Protein AF-0000000084346271 (afdb_homodimer)

Nearest PDB structures (foldseek):
  1eif-assembly1_A  TM=7.894E-01  e=3.501E-02  Methanocaldococcus jannaschii
  1bkb-assembly1_A  TM=7.823E-01  e=3.978E-02  Pyrobaculum aerophilum
  7tuv-assembly1_A  TM=8.045E-01  e=1.427E-01  Trypanosoma brucei
  2eif-assembly1_A  TM=7.178E-01  e=9.727E-02  Methanocaldococcus jannaschii DSM 2661
  8e28-assembly1_A  TM=5.342E-01  e=2.703E-01  Homo sapiens

Solvent-accessible surface area (backbone atoms only — not comparable to full-atom values): 8988 Å² total; per-residue (Å²): 123,94,53,46,80,55,66,41,84,44,49,28,30,30,39,38,77,56,98,60,31,37,29,31,39,31,59,90,75,46,34,38,40,34,34,42,45,91,51,52,45,65,94,62,88,86,54,71,27,21,32,32,36,29,28,29,23,51,39,27,59,75,39,86,61,57,44,61,69,59,50,52,52,38,53,71,70,63,48,76,56,66,127,123,96,52,46,81,56,67,42,83,46,49,28,30,29,37,36,77,57,99,61,32,36,30,30,39,30,59,89,77,46,36,38,40,34,34,40,46,90,51,52,45,64,95,63,88,86,54,71,27,21,32,31,38,28,28,29,22,52,39,28,59,76,39,86,62,58,44,61,69,59,48,52,53,38,52,70,70,64,48,75,56,67,126

Organism: NCBI:txid1533

Foldseek 3Di:
DVWFPVKDKWKWWFADDDDFKTKTQTPPRPDIDMDGPVVDDDPDDDDGGDMDMDMGTDDDDPDPDDPPVVVVVCVVVVNCPDD/DVWFPVKDKWKWWFADDDDFKTKTQTPPRPDIDMDGPVVDDDPDDDDGGDMDMDMGTDDDDPDPDDPPVVVVVCVVVVNCPDD

Structure (mmCIF, N/CA/C/O backbone):
data_AF-0000000084346271-model_v1
#
loop_
_entity.id
_entity.type
_entity.pdbx_description
1 polymer 'S1 motif domain-containing protein'
#
loop_
_atom_site.group_PDB
_atom_site.id
_atom_site.type_symbol
_atom_site.label_atom_id
_atom_site.label_alt_id
_atom_site.label_comp_id
_atom_site.label_asym_id
_atom_site.label_entity_id
_atom_site.label_seq_id
_atom_site.pdbx_PDB_ins_code
_atom_site.Cartn_x
_atom_site.Cartn_y
_atom_site.Cartn_z
_atom_site.occupancy
_atom_site.B_iso_or_equiv
_atom_site.auth_seq_id
_atom_site.auth_comp_id
_atom_site.auth_asym_id
_atom_site.auth_atom_id
_atom_site.pdbx_PDB_model_num
ATOM 1 N N . MET A 1 1 ? -2.154 -17.047 6.137 1 87.88 1 MET A N 1
ATOM 2 C CA . MET A 1 1 ? -0.869 -16.484 5.746 1 87.88 1 MET A CA 1
ATOM 3 C C . MET A 1 1 ? 0.272 -17.125 6.531 1 87.88 1 MET A C 1
ATOM 5 O O . MET A 1 1 ? 0.176 -17.281 7.75 1 87.88 1 MET A O 1
ATOM 9 N N . LYS A 1 2 ? 1.348 -17.422 5.844 1 90.56 2 LYS A N 1
ATOM 10 C CA . LYS A 1 2 ? 2.51 -18.016 6.492 1 90.56 2 LYS A CA 1
ATOM 11 C C . LYS A 1 2 ? 3.34 -16.953 7.215 1 90.56 2 LYS A C 1
ATOM 13 O O . LYS A 1 2 ? 3.92 -17.219 8.266 1 90.56 2 LYS A O 1
ATOM 18 N N . TYR A 1 3 ? 3.379 -15.695 6.723 1 92.88 3 TYR A N 1
ATOM 19 C CA . TYR A 1 3 ? 4.297 -14.672 7.219 1 92.88 3 TYR A CA 1
ATOM 20 C C . TYR A 1 3 ? 3.539 -13.43 7.672 1 92.88 3 TYR A C 1
ATOM 22 O O . TYR A 1 3 ? 4.117 -12.344 7.766 1 92.88 3 TYR A O 1
ATOM 30 N N . GLY A 1 4 ? 2.297 -13.586 7.906 1 92.81 4 GLY A N 1
ATOM 31 C CA . GLY A 1 4 ? 1.464 -12.445 8.266 1 92.81 4 GLY A CA 1
ATOM 32 C C . GLY A 1 4 ? 1.871 -11.797 9.578 1 92.81 4 GLY A C 1
ATOM 33 O O . GLY A 1 4 ? 1.528 -10.641 9.836 1 92.81 4 GLY A O 1
ATOM 34 N N . ASP A 1 5 ? 2.643 -12.492 10.406 1 93.94 5 ASP A N 1
ATOM 35 C CA . ASP A 1 5 ? 3.014 -11.984 11.719 1 93.94 5 ASP A CA 1
ATOM 36 C C . ASP A 1 5 ? 4.336 -11.227 11.664 1 93.94 5 ASP A C 1
ATOM 38 O O . ASP A 1 5 ? 4.715 -10.555 12.633 1 93.94 5 ASP A O 1
ATOM 42 N N . LYS A 1 6 ? 5.051 -11.367 10.633 1 95.69 6 LYS A N 1
ATOM 43 C CA . LYS A 1 6 ? 6.289 -10.617 10.453 1 95.69 6 LYS A CA 1
ATOM 44 C C . LYS A 1 6 ? 6.004 -9.195 9.977 1 95.69 6 LYS A C 1
ATOM 46 O O . LYS A 1 6 ? 5.996 -8.93 8.773 1 95.69 6 LYS A O 1
ATOM 51 N N . ILE A 1 7 ? 5.871 -8.32 10.945 1 97.56 7 ILE A N 1
ATOM 52 C CA . ILE A 1 7 ? 5.43 -6.957 10.688 1 97.56 7 ILE A CA 1
ATOM 53 C C . ILE A 1 7 ? 6.641 -6.035 10.555 1 97.56 7 ILE A C 1
ATOM 55 O O . ILE A 1 7 ? 7.602 -6.156 11.32 1 97.56 7 ILE A O 1
ATOM 59 N N . ILE A 1 8 ? 6.52 -5.176 9.523 1 97.5 8 ILE A N 1
ATOM 60 C CA . ILE A 1 8 ? 7.543 -4.156 9.328 1 97.5 8 ILE A CA 1
ATOM 61 C C . ILE A 1 8 ? 6.906 -2.768 9.383 1 97.5 8 ILE A C 1
ATOM 63 O O . ILE A 1 8 ? 5.715 -2.613 9.102 1 97.5 8 ILE A O 1
ATOM 67 N N . LYS A 1 9 ? 7.766 -1.827 9.758 1 98.06 9 LYS A N 1
ATOM 68 C CA . LYS A 1 9 ? 7.328 -0.434 9.742 1 98.06 9 LYS A CA 1
ATOM 69 C C . LYS A 1 9 ? 7.609 0.22 8.398 1 98.06 9 LYS A C 1
ATOM 71 O O . LYS A 1 9 ? 8.734 0.16 7.891 1 98.06 9 LYS A O 1
ATOM 76 N N . MET A 1 10 ? 6.605 0.843 7.82 1 98.06 10 MET A N 1
ATOM 77 C CA . MET A 1 10 ? 6.715 1.615 6.586 1 98.06 10 MET A CA 1
ATOM 78 C C . MET A 1 10 ? 6.555 3.107 6.859 1 98.06 10 MET A C 1
ATOM 80 O O . MET A 1 10 ? 5.754 3.504 7.707 1 98.06 10 MET A O 1
ATOM 84 N N . GLU A 1 11 ? 7.371 3.838 6.109 1 97.19 11 GLU A N 1
ATOM 85 C CA . GLU A 1 11 ? 7.23 5.289 6.125 1 97.19 11 GLU A CA 1
ATOM 86 C C . GLU A 1 11 ? 7.109 5.848 4.711 1 97.19 11 GLU A C 1
ATOM 88 O O . GLU A 1 11 ? 7.684 5.301 3.77 1 97.19 11 GLU A O 1
ATOM 93 N N . GLY A 1 12 ? 6.258 6.895 4.605 1 95.94 12 GLY A N 1
ATOM 94 C CA . GLY A 1 12 ? 6.039 7.535 3.32 1 95.94 12 GLY A CA 1
ATOM 95 C C . GLY A 1 12 ? 5.629 8.992 3.438 1 95.94 12 GLY A C 1
ATOM 96 O O . GLY A 1 12 ? 5.695 9.57 4.523 1 95.94 12 GLY A O 1
ATOM 97 N N . ILE A 1 13 ? 5.34 9.523 2.266 1 95.5 13 ILE A N 1
ATOM 98 C CA . ILE A 1 13 ? 4.918 10.914 2.139 1 95.5 13 ILE A CA 1
ATOM 99 C C . ILE A 1 13 ? 3.617 10.984 1.34 1 95.5 13 ILE A C 1
ATOM 101 O O . ILE A 1 13 ? 3.465 10.297 0.327 1 95.5 13 ILE A O 1
ATOM 105 N N . ILE A 1 14 ? 2.705 11.812 1.833 1 96.31 14 ILE A N 1
ATOM 106 C CA . ILE A 1 14 ? 1.501 12.055 1.046 1 96.31 14 ILE A CA 1
ATOM 107 C C . ILE A 1 14 ? 1.86 12.828 -0.22 1 96.31 14 ILE A C 1
ATOM 109 O O . ILE A 1 14 ? 2.436 13.922 -0.147 1 96.31 14 ILE A O 1
ATOM 113 N N . VAL A 1 15 ? 1.488 12.305 -1.359 1 95.25 15 VAL A N 1
ATOM 114 C CA . VAL A 1 15 ? 1.884 12.945 -2.607 1 95.25 15 VAL A CA 1
ATOM 115 C C . VAL A 1 15 ? 0.641 13.344 -3.4 1 95.25 15 VAL A C 1
ATOM 117 O O . VAL A 1 15 ? 0.73 14.109 -4.363 1 95.25 15 VAL A O 1
ATOM 120 N N . LYS A 1 16 ? -0.501 12.844 -3.004 1 95.81 16 LYS A N 1
ATOM 121 C CA . LYS A 1 16 ? -1.764 13.141 -3.674 1 95.81 16 LYS A CA 1
ATOM 122 C C . LYS A 1 16 ? -2.926 13.125 -2.686 1 95.81 16 LYS A C 1
ATOM 124 O O . LYS A 1 16 ? -2.994 12.258 -1.814 1 95.81 16 LYS A O 1
ATOM 129 N N . ILE A 1 17 ? -3.812 14.094 -2.818 1 96.44 17 ILE A N 1
ATOM 130 C CA . ILE A 1 17 ? -5.074 14.148 -2.088 1 96.44 17 ILE A CA 1
ATOM 131 C C . ILE A 1 17 ? -6.223 14.406 -3.061 1 96.44 17 ILE A C 1
ATOM 133 O O . ILE A 1 17 ? -6.227 15.406 -3.775 1 96.44 17 ILE A O 1
ATOM 137 N N . SER A 1 18 ? -7.027 13.5 -3.223 1 94.75 18 SER A N 1
ATOM 138 C CA . SER A 1 18 ? -8.227 13.641 -4.043 1 94.75 18 SER A CA 1
ATOM 139 C C . SER A 1 18 ? -9.484 13.609 -3.189 1 94.75 18 SER A C 1
ATOM 141 O O . SER A 1 18 ? -9.414 13.578 -1.96 1 94.75 18 SER A O 1
ATOM 143 N N . ASP A 1 19 ? -10.641 13.688 -4.016 1 91.38 19 ASP A N 1
ATOM 144 C CA . ASP A 1 19 ? -11.914 13.562 -3.311 1 91.38 19 ASP A CA 1
ATOM 145 C C . ASP A 1 19 ? -12.148 12.125 -2.848 1 91.38 19 ASP A C 1
ATOM 147 O O . ASP A 1 19 ? -12.445 11.25 -3.66 1 91.38 19 ASP A O 1
ATOM 151 N N . GLY A 1 20 ? -11.641 11.844 -1.679 1 94.31 20 GLY A N 1
ATOM 152 C CA . GLY A 1 20 ? -11.992 10.578 -1.067 1 94.31 20 GLY A CA 1
ATOM 153 C C . GLY A 1 20 ? -10.805 9.641 -0.918 1 94.31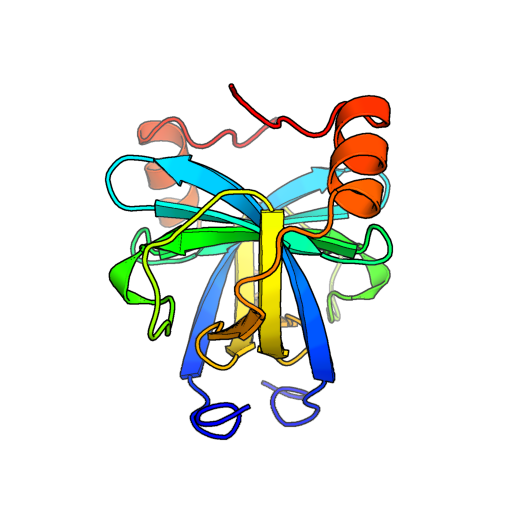 20 GLY A C 1
ATOM 154 O O . GLY A 1 20 ? -10.945 8.531 -0.392 1 94.31 20 GLY A O 1
ATOM 155 N N . SER A 1 21 ? -9.648 10.062 -1.511 1 97.12 21 SER A N 1
ATOM 156 C CA . SER A 1 21 ? -8.523 9.148 -1.396 1 97.12 21 SER A CA 1
ATOM 157 C C . SER A 1 21 ? -7.227 9.906 -1.122 1 97.12 21 SER A C 1
ATOM 159 O O . SER A 1 21 ? -7.164 11.125 -1.293 1 97.12 21 SER A O 1
ATOM 161 N N . VAL A 1 22 ? -6.191 9.188 -0.709 1 97.75 22 VAL A N 1
ATOM 162 C CA . VAL A 1 22 ? -4.844 9.703 -0.496 1 97.75 22 VAL A CA 1
ATOM 163 C C . VAL A 1 22 ? -3.824 8.773 -1.157 1 97.75 22 VAL A C 1
ATOM 165 O O . VAL A 1 22 ? -3.979 7.551 -1.131 1 97.75 22 VAL A O 1
ATOM 168 N N . GLY A 1 23 ? -2.852 9.336 -1.769 1 97.25 23 GLY A N 1
ATOM 169 C CA . GLY A 1 23 ? -1.69 8.641 -2.299 1 97.25 23 GLY A CA 1
ATOM 170 C C . GLY A 1 23 ? -0.44 8.844 -1.465 1 97.25 23 GLY A C 1
ATOM 171 O O . GLY A 1 23 ? -0.112 9.969 -1.092 1 97.25 23 GLY A O 1
ATOM 172 N N . ILE A 1 24 ? 0.287 7.77 -1.15 1 97.19 24 ILE A N 1
ATOM 173 C CA . ILE A 1 24 ? 1.477 7.785 -0.305 1 97.19 24 ILE A CA 1
ATOM 174 C C . ILE A 1 24 ? 2.654 7.176 -1.061 1 97.19 24 ILE A C 1
ATOM 176 O O . ILE A 1 24 ? 2.57 6.043 -1.542 1 97.19 24 ILE A O 1
ATOM 180 N N . ASP A 1 25 ? 3.668 7.898 -1.204 1 96.56 25 ASP A N 1
ATOM 181 C CA . ASP A 1 25 ? 4.934 7.375 -1.712 1 96.56 25 ASP A CA 1
ATOM 182 C C . ASP A 1 25 ? 5.828 6.898 -0.569 1 96.56 25 ASP A C 1
ATOM 184 O O . ASP A 1 25 ? 6.035 7.621 0.407 1 96.56 25 ASP A O 1
ATOM 188 N N . PHE A 1 26 ? 6.27 5.727 -0.685 1 96.56 26 PHE A N 1
ATOM 189 C CA . PHE A 1 26 ? 7.105 5.18 0.378 1 96.56 26 PHE A CA 1
ATOM 190 C C . PHE A 1 26 ? 8.523 5.734 0.294 1 96.56 26 PHE A C 1
ATOM 192 O O . PHE A 1 26 ? 9.078 5.879 -0.799 1 96.56 26 PHE A O 1
ATOM 199 N N . LYS A 1 27 ? 9.086 5.988 1.379 1 93.19 27 LYS A N 1
ATOM 200 C CA . LYS A 1 27 ? 10.5 6.344 1.434 1 93.19 27 LYS A CA 1
ATOM 201 C C . LYS A 1 27 ? 11.375 5.199 0.925 1 93.19 27 LYS A C 1
ATOM 203 O O . LYS A 1 27 ? 11.016 4.027 1.073 1 93.19 27 LYS A O 1
ATOM 208 N N . GLY A 1 28 ? 12.523 5.621 0.226 1 92.06 28 GLY A N 1
ATOM 209 C CA . GLY A 1 28 ? 13.43 4.598 -0.275 1 92.06 28 GLY A CA 1
ATOM 210 C C . GLY A 1 28 ? 13 4.027 -1.613 1 92.06 28 GLY A C 1
ATOM 211 O O . GLY A 1 28 ? 13.492 2.975 -2.031 1 92.06 28 GLY A O 1
ATOM 212 N N . ARG A 1 29 ? 12.062 4.508 -2.139 1 90.5 29 ARG A N 1
ATOM 213 C CA . ARG A 1 29 ? 11.547 4.086 -3.436 1 90.5 29 ARG A CA 1
ATOM 214 C C . ARG A 1 29 ? 10.961 2.68 -3.363 1 90.5 29 ARG A C 1
ATOM 216 O O . ARG A 1 29 ? 11.18 1.862 -4.258 1 90.5 29 ARG A O 1
ATOM 223 N N . LEU A 1 30 ? 10.219 2.457 -2.293 1 94.31 30 LEU A N 1
ATOM 224 C CA . LEU A 1 30 ? 9.719 1.11 -2.045 1 94.31 30 LEU A CA 1
ATOM 225 C C . LEU A 1 30 ? 8.352 0.911 -2.699 1 94.31 30 LEU A C 1
ATOM 227 O O . LEU A 1 30 ? 7.875 -0.22 -2.811 1 94.31 30 LEU A O 1
ATOM 231 N N . GLY A 1 31 ? 7.773 2.057 -3.072 1 95.44 31 GLY A N 1
ATOM 232 C CA . GLY A 1 31 ? 6.5 1.85 -3.74 1 95.44 31 GLY A CA 1
ATOM 233 C C . GLY A 1 31 ? 5.484 2.936 -3.436 1 95.44 31 GLY A C 1
ATOM 234 O O . GLY A 1 31 ? 5.852 4.082 -3.17 1 95.44 31 GLY A O 1
ATOM 235 N N . TYR A 1 32 ? 4.262 2.6 -3.617 1 97.44 32 TYR A N 1
ATOM 236 C CA . TYR A 1 32 ? 3.152 3.547 -3.568 1 97.44 32 TYR A CA 1
ATOM 237 C C . TYR A 1 32 ? 1.901 2.893 -2.996 1 97.44 32 TYR A C 1
ATOM 239 O O . TYR A 1 32 ? 1.619 1.725 -3.275 1 97.44 32 TYR A O 1
ATOM 247 N N . LEU A 1 33 ? 1.179 3.605 -2.182 1 98.38 33 LEU A N 1
ATOM 248 C CA . LEU A 1 33 ? -0.088 3.174 -1.602 1 98.38 33 LEU A CA 1
ATOM 249 C C . LEU A 1 33 ? -1.183 4.207 -1.857 1 98.38 33 LEU A C 1
ATOM 251 O O . LEU A 1 33 ? -0.976 5.402 -1.641 1 98.38 33 LEU A O 1
ATOM 255 N N . SER A 1 34 ? -2.262 3.809 -2.359 1 98.12 34 SER A N 1
ATOM 256 C CA . SER A 1 34 ? -3.475 4.613 -2.463 1 98.12 34 SER A CA 1
ATOM 257 C C . SER A 1 34 ? -4.625 3.988 -1.682 1 98.12 34 SER A C 1
ATOM 259 O O . SER A 1 34 ? -4.941 2.812 -1.87 1 98.12 34 SER A O 1
ATOM 261 N N . ILE A 1 35 ? -5.254 4.727 -0.821 1 98.25 35 ILE A N 1
ATOM 262 C CA . ILE A 1 35 ? -6.324 4.227 0.034 1 98.25 35 ILE A CA 1
ATOM 263 C C . ILE A 1 35 ? -7.379 5.312 0.229 1 98.25 35 ILE A C 1
ATOM 265 O O . ILE A 1 35 ? -7.102 6.496 0.035 1 98.25 35 ILE A O 1
ATOM 269 N N . PRO A 1 36 ? -8.57 4.941 0.667 1 97.75 36 PRO A N 1
ATOM 270 C CA . PRO A 1 36 ? -9.562 5.949 1.054 1 97.75 36 PRO A CA 1
ATOM 271 C C . PRO A 1 36 ? -9.094 6.82 2.219 1 97.75 36 PRO A C 1
ATOM 273 O O . PRO A 1 36 ? -8.414 6.332 3.123 1 97.75 36 PRO A O 1
ATOM 276 N N . MET A 1 37 ? -9.547 8.008 2.158 1 96.5 37 MET A N 1
ATOM 277 C CA . MET A 1 37 ? -9.188 8.961 3.211 1 96.5 37 MET A CA 1
ATOM 278 C C . MET A 1 37 ? -9.641 8.445 4.578 1 96.5 37 MET A C 1
ATOM 280 O O . MET A 1 37 ? -8.969 8.688 5.586 1 96.5 37 MET A O 1
ATOM 284 N N . ARG A 1 38 ? -10.75 7.707 4.641 1 95.75 38 ARG A N 1
ATOM 285 C CA . ARG A 1 38 ? -11.305 7.211 5.891 1 95.75 38 ARG A CA 1
ATOM 286 C C . ARG A 1 38 ? -10.367 6.199 6.547 1 95.75 38 ARG A C 1
ATOM 288 O O . ARG A 1 38 ? -10.555 5.832 7.711 1 95.75 38 ARG A O 1
ATOM 295 N N . MET A 1 39 ? -9.375 5.723 5.84 1 97.25 39 MET A N 1
ATOM 296 C CA . MET A 1 39 ? -8.43 4.773 6.406 1 97.25 39 MET A CA 1
ATOM 297 C C . MET A 1 39 ? -7.207 5.492 6.973 1 97.25 39 MET A C 1
ATOM 299 O O . MET A 1 39 ? -6.355 4.875 7.613 1 97.25 39 MET A O 1
ATOM 303 N N . LEU A 1 40 ? -7.02 6.766 6.738 1 97.5 40 LEU A N 1
ATOM 304 C CA . LEU A 1 40 ? -5.883 7.543 7.223 1 97.5 40 LEU A CA 1
ATOM 305 C C . LEU A 1 40 ? -6.191 8.164 8.578 1 97.5 40 LEU A C 1
ATOM 307 O O . LEU A 1 40 ? -7.203 8.852 8.734 1 97.5 40 LEU A O 1
ATOM 311 N N . ILE A 1 41 ? -5.293 7.938 9.516 1 97.75 41 ILE A N 1
ATOM 312 C CA . ILE A 1 41 ? -5.43 8.531 10.836 1 97.75 41 ILE A CA 1
ATOM 313 C C . ILE A 1 41 ? -4.648 9.844 10.898 1 97.75 41 ILE A C 1
ATOM 315 O O . ILE A 1 41 ? -3.438 9.859 10.664 1 97.75 41 ILE A O 1
ATOM 319 N N . THR A 1 42 ? -5.258 10.898 11.227 1 96.12 42 THR A N 1
ATOM 320 C CA . THR A 1 42 ? -4.605 12.195 11.336 1 96.12 42 THR A CA 1
ATOM 321 C C . THR A 1 42 ? -5.359 13.102 12.305 1 96.12 42 THR A C 1
ATOM 323 O O . THR A 1 42 ? -6.586 13.047 12.391 1 96.12 42 THR A O 1
ATOM 326 N N . ASP A 1 43 ? -4.531 13.891 13 1 93.94 43 ASP A N 1
ATOM 327 C CA . ASP A 1 43 ? -5.074 14.922 13.883 1 93.94 43 ASP A CA 1
ATOM 328 C C . ASP A 1 43 ? -4.98 16.297 13.242 1 93.94 43 ASP A C 1
ATOM 330 O O . ASP A 1 43 ? -5.27 17.312 13.883 1 93.94 43 ASP A O 1
ATOM 334 N N . TYR A 1 44 ? -4.621 16.469 12.008 1 91.62 44 TYR A N 1
ATOM 335 C CA . TYR A 1 44 ? -4.332 17.734 11.336 1 91.62 44 TYR A CA 1
ATOM 336 C C . TYR A 1 44 ? -5.078 17.828 10.008 1 91.62 44 TYR A C 1
ATOM 338 O O . TYR A 1 44 ? -5.496 16.812 9.453 1 91.62 44 TYR A O 1
ATOM 346 N N . PRO A 1 45 ? -5.258 19.109 9.547 1 93.31 45 PRO A N 1
ATOM 347 C CA . PRO A 1 45 ? -5.668 19.203 8.141 1 93.31 45 PRO A CA 1
ATOM 348 C C . PRO A 1 45 ? -4.68 18.531 7.191 1 93.31 45 PRO A C 1
ATOM 350 O O . PRO A 1 45 ? -3.467 18.719 7.324 1 93.31 45 PRO A O 1
ATOM 353 N N . LEU A 1 46 ? -5.129 17.75 6.34 1 93.69 46 LEU A N 1
ATOM 354 C CA . LEU A 1 46 ? -4.293 16.953 5.453 1 93.69 46 LEU A CA 1
ATOM 355 C C . LEU A 1 46 ? -3.627 17.812 4.395 1 93.69 46 LEU A C 1
ATOM 357 O O . LEU A 1 46 ? -4.285 18.656 3.766 1 93.69 46 LEU A O 1
ATOM 361 N N . LYS A 1 47 ? -2.363 17.656 4.227 1 93.5 47 LYS A N 1
ATOM 362 C CA . LYS A 1 47 ? -1.596 18.359 3.207 1 93.5 47 LYS A CA 1
ATOM 363 C C . LYS A 1 47 ? -0.628 17.422 2.494 1 93.5 47 LYS A C 1
ATOM 365 O O . LYS A 1 47 ? -0.044 16.531 3.119 1 93.5 47 LYS A O 1
ATOM 370 N N . VAL A 1 48 ? -0.46 17.672 1.219 1 94.12 48 VAL A N 1
ATOM 371 C CA . VAL A 1 48 ? 0.617 17.016 0.484 1 94.12 48 VAL A CA 1
ATOM 372 C C . VAL A 1 48 ? 1.958 17.328 1.147 1 94.12 48 VAL A C 1
ATOM 374 O O . VAL A 1 48 ? 2.203 18.453 1.564 1 94.12 48 VAL A O 1
ATOM 377 N N . GLY A 1 49 ? 2.797 16.328 1.298 1 93.75 49 GLY A N 1
ATOM 378 C CA . GLY A 1 49 ? 4.113 16.531 1.89 1 93.75 49 GLY A CA 1
ATOM 379 C C . GLY A 1 49 ? 4.207 16.016 3.316 1 93.75 49 GLY A C 1
ATOM 380 O O . GLY A 1 49 ? 5.305 15.875 3.857 1 93.75 49 GLY A O 1
ATOM 381 N N . GLU A 1 50 ? 3.102 15.727 3.973 1 95.31 50 GLU A N 1
ATOM 382 C CA . GLU A 1 50 ? 3.107 15.211 5.336 1 95.31 50 GLU A CA 1
ATOM 383 C C . GLU A 1 50 ? 3.656 13.789 5.387 1 95.31 50 GLU A C 1
ATOM 385 O O . GLU A 1 50 ? 3.404 12.992 4.484 1 95.31 50 GLU A O 1
ATOM 390 N N . GLU A 1 51 ? 4.395 13.5 6.449 1 96.06 51 GLU A N 1
ATOM 391 C CA . GLU A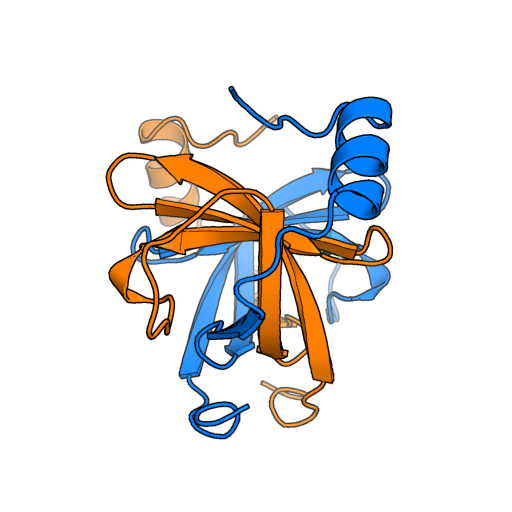 1 51 ? 4.973 12.172 6.648 1 96.06 51 GLU A CA 1
ATOM 392 C C . GLU A 1 51 ? 3.971 11.234 7.312 1 96.06 51 GLU A C 1
ATOM 394 O O . GLU A 1 51 ? 3.258 11.625 8.242 1 96.06 51 GLU A O 1
ATOM 399 N N . VAL A 1 52 ? 3.947 10 6.832 1 97.19 52 VAL A N 1
ATOM 400 C CA . VAL A 1 52 ? 3.037 8.977 7.328 1 97.19 52 VAL A CA 1
ATOM 401 C C . VAL A 1 52 ? 3.826 7.727 7.711 1 97.19 52 VAL A C 1
ATOM 403 O O . VAL A 1 52 ? 4.891 7.461 7.148 1 97.19 52 VAL A O 1
ATOM 406 N N . ALA A 1 53 ? 3.277 7.008 8.68 1 97.81 53 ALA A N 1
ATOM 407 C CA . ALA A 1 53 ? 3.834 5.711 9.055 1 97.81 53 ALA A CA 1
ATOM 408 C C . ALA A 1 53 ? 2.727 4.68 9.266 1 97.81 53 ALA A C 1
ATOM 410 O O . ALA A 1 53 ? 1.597 5.035 9.609 1 97.81 53 ALA A O 1
ATOM 411 N N . PHE A 1 54 ? 3.023 3.439 9.039 1 98.38 54 PHE A N 1
ATOM 412 C CA . PHE A 1 54 ? 2.133 2.316 9.305 1 98.38 54 PHE A CA 1
ATOM 413 C C . PHE A 1 54 ? 2.914 1.01 9.367 1 98.38 54 PHE A C 1
ATOM 415 O O . PHE A 1 54 ? 4.047 0.936 8.891 1 98.38 54 PHE A O 1
ATOM 422 N N . ASN A 1 55 ? 2.336 0.011 9.961 1 98.5 55 ASN A N 1
ATOM 423 C CA . ASN A 1 55 ? 2.893 -1.338 9.984 1 98.5 55 ASN A CA 1
ATOM 424 C C . ASN A 1 55 ? 2.258 -2.225 8.922 1 98.5 55 ASN A C 1
ATOM 426 O O . ASN A 1 55 ? 1.061 -2.117 8.648 1 98.5 55 ASN A O 1
ATOM 430 N N . MET A 1 56 ? 3.105 -3.064 8.359 1 98.31 56 MET A N 1
ATOM 431 C CA . MET A 1 56 ? 2.547 -4.039 7.426 1 98.31 56 MET A CA 1
ATOM 432 C C . MET A 1 56 ? 3.404 -5.301 7.379 1 98.31 56 MET A C 1
ATOM 434 O O . MET A 1 56 ? 4.57 -5.277 7.773 1 98.31 56 MET A O 1
ATOM 438 N N . SER A 1 57 ? 2.826 -6.336 6.945 1 98.5 57 SER A N 1
ATOM 439 C CA . SER A 1 57 ? 3.602 -7.512 6.559 1 98.5 57 SER A CA 1
ATOM 440 C C . SER A 1 57 ? 3.893 -7.516 5.062 1 98.5 57 SER A C 1
ATOM 442 O O . SER A 1 57 ? 3.291 -6.75 4.305 1 98.5 57 SER A O 1
ATOM 444 N N . PHE A 1 58 ? 4.805 -8.375 4.652 1 98.25 58 PHE A N 1
ATOM 445 C CA . PHE A 1 58 ? 4.953 -8.602 3.219 1 98.25 58 PHE A CA 1
ATOM 446 C C . PHE A 1 58 ? 3.693 -9.234 2.639 1 98.25 58 PHE A C 1
ATOM 448 O O . PHE A 1 58 ? 3.115 -10.141 3.242 1 98.25 58 PHE A O 1
ATOM 455 N N . PRO A 1 59 ? 3.225 -8.766 1.461 1 98.31 59 PRO A N 1
ATOM 456 C CA . PRO A 1 59 ? 2.123 -9.477 0.806 1 98.31 59 PRO A CA 1
ATOM 457 C C . PRO A 1 59 ? 2.496 -10.898 0.4 1 98.31 59 PRO A C 1
ATOM 459 O O . PRO A 1 59 ? 3.635 -11.156 -0.001 1 98.31 59 PRO A O 1
ATOM 462 N N . GLU A 1 60 ? 1.522 -11.742 0.503 1 98.25 60 GLU A N 1
ATOM 463 C CA . GLU A 1 60 ? 1.715 -13.148 0.172 1 98.25 60 GLU A CA 1
ATOM 464 C C . GLU A 1 60 ? 0.658 -13.633 -0.817 1 98.25 60 GLU A C 1
ATOM 466 O O . GLU A 1 60 ? -0.53 -13.359 -0.65 1 98.25 60 GLU A O 1
ATOM 471 N N . VAL A 1 61 ? 1.11 -14.328 -1.878 1 97.5 61 VAL A N 1
ATOM 472 C CA . VAL A 1 61 ? 0.16 -14.984 -2.771 1 97.5 61 VAL A CA 1
ATOM 473 C C . VAL A 1 61 ? -0.521 -16.141 -2.047 1 97.5 61 VAL A C 1
ATOM 475 O O . VAL A 1 61 ? 0.148 -17.047 -1.532 1 97.5 61 VAL A O 1
ATOM 478 N N . ILE A 1 62 ? -1.842 -16.094 -2.031 1 94.88 62 ILE A N 1
ATOM 479 C CA . ILE A 1 62 ? -2.553 -17.078 -1.226 1 94.88 62 ILE A CA 1
ATOM 480 C C . ILE A 1 62 ? -3.145 -18.156 -2.133 1 94.88 62 ILE A C 1
ATOM 482 O O . ILE A 1 62 ? -3.537 -19.219 -1.663 1 94.88 62 ILE A O 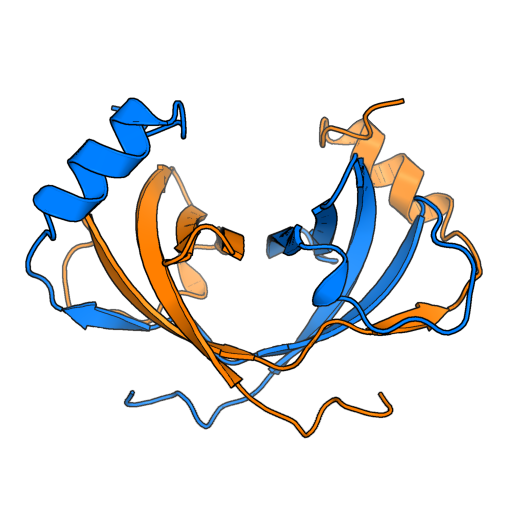1
ATOM 486 N N . SER A 1 63 ? -3.338 -17.859 -3.4 1 88.38 63 SER A N 1
ATOM 487 C CA . SER A 1 63 ? -3.857 -18.812 -4.367 1 88.38 63 SER A CA 1
ATOM 488 C C . SER A 1 63 ? -3.24 -18.594 -5.746 1 88.38 63 SER A C 1
ATOM 490 O O . SER A 1 63 ? -3.207 -17.469 -6.246 1 88.38 63 SER A O 1
ATOM 492 N N . PRO A 1 64 ? -2.793 -19.672 -6.348 1 85.62 64 PRO A N 1
ATOM 493 C CA . PRO A 1 64 ? -2.244 -19.531 -7.699 1 85.62 64 PRO A CA 1
ATOM 494 C C . PRO A 1 64 ? -3.328 -19.359 -8.766 1 85.62 64 PRO A C 1
ATOM 496 O O . PRO A 1 64 ? -3.029 -19 -9.906 1 85.62 64 PRO A O 1
ATOM 499 N N . ASN A 1 65 ? -4.535 -19.766 -8.359 1 86.5 65 ASN A N 1
ATOM 500 C CA . ASN A 1 65 ? -5.625 -19.672 -9.328 1 86.5 65 ASN A CA 1
ATOM 501 C C . ASN A 1 65 ? -6.008 -18.219 -9.602 1 86.5 65 ASN A C 1
ATOM 503 O O . ASN A 1 65 ? -6.156 -17.422 -8.672 1 86.5 65 ASN A O 1
ATOM 507 N N . VAL A 1 66 ? -6.055 -17.938 -10.898 1 81.88 66 VAL A N 1
ATOM 508 C CA . VAL A 1 66 ? -6.438 -16.594 -11.328 1 81.88 66 VAL A CA 1
ATOM 509 C C . VAL A 1 66 ? -7.93 -16.375 -11.07 1 81.88 66 VAL A C 1
ATOM 511 O O . VAL A 1 66 ? -8.758 -17.219 -11.422 1 81.88 66 VAL A O 1
ATOM 514 N N . ASN A 1 67 ? -8.211 -15.375 -10.273 1 80.5 67 ASN A N 1
ATOM 515 C CA . ASN A 1 67 ? -9.602 -14.977 -10.125 1 80.5 67 ASN A CA 1
ATOM 516 C C . ASN A 1 67 ? -10.094 -14.18 -11.328 1 80.5 67 ASN A C 1
ATOM 518 O O . ASN A 1 67 ? -10.031 -12.9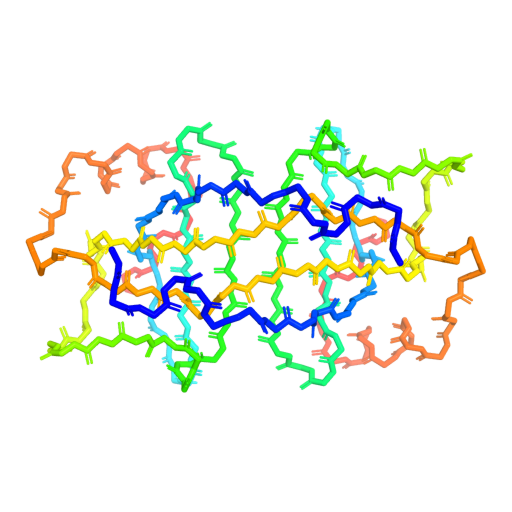53 -11.328 1 80.5 67 ASN A O 1
ATOM 522 N N . GLU A 1 68 ? -10.617 -14.82 -12.273 1 77.06 68 GLU A N 1
ATOM 523 C CA . GLU A 1 68 ? -11.008 -14.219 -13.547 1 77.06 68 GLU A CA 1
ATOM 524 C C . GLU A 1 68 ? -12.141 -13.211 -13.344 1 77.06 68 GLU A C 1
ATOM 526 O O . GLU A 1 68 ? -12.195 -12.188 -14.031 1 77.06 68 GLU A O 1
ATOM 531 N N . LYS A 1 69 ? -13.047 -13.578 -12.469 1 77.5 69 LYS A N 1
ATOM 532 C CA . LYS A 1 69 ? -14.188 -12.695 -12.227 1 77.5 69 LYS A CA 1
ATOM 533 C C . LYS A 1 69 ? -13.734 -11.336 -11.703 1 77.5 69 LYS A C 1
ATOM 535 O O . LYS A 1 69 ? -14.18 -10.297 -12.195 1 77.5 69 LYS A O 1
ATOM 540 N N . TYR A 1 70 ? -12.891 -11.352 -10.836 1 76.94 70 TYR A N 1
ATOM 541 C CA . TYR A 1 70 ? -12.406 -10.102 -10.258 1 76.94 70 TYR A CA 1
ATOM 542 C C . TYR A 1 70 ? -11.641 -9.281 -11.289 1 76.94 70 TYR A C 1
ATOM 544 O O . TYR A 1 70 ? -11.805 -8.062 -11.367 1 76.94 70 TYR A O 1
ATOM 552 N N . LEU A 1 71 ? -10.836 -9.922 -12.047 1 78.94 71 LEU A N 1
ATOM 553 C CA . LEU A 1 71 ? -10.055 -9.25 -13.086 1 78.94 71 LEU A CA 1
ATOM 554 C C . LEU A 1 71 ? -10.969 -8.539 -14.07 1 78.94 71 LEU A C 1
ATOM 556 O O . LEU A 1 71 ? -10.688 -7.41 -14.484 1 78.94 71 LEU A O 1
ATOM 560 N N . SER A 1 72 ? -12.008 -9.211 -14.352 1 79.25 72 SER A N 1
ATOM 561 C CA . SER A 1 72 ? -12.961 -8.633 -15.297 1 79.25 72 SER A CA 1
ATOM 562 C C . SER A 1 72 ? -13.609 -7.375 -14.734 1 79.25 72 SER A C 1
ATOM 564 O O . SER A 1 72 ? -13.828 -6.406 -15.461 1 79.25 72 SER A O 1
ATOM 566 N N . ASN A 1 73 ? -13.898 -7.375 -13.461 1 78.5 73 ASN A N 1
ATOM 567 C CA . ASN A 1 73 ? -14.5 -6.215 -12.812 1 78.5 73 ASN A CA 1
ATOM 568 C C . ASN A 1 73 ? -13.547 -5.023 -12.805 1 78.5 73 ASN A C 1
ATOM 570 O O . ASN A 1 73 ? -13.969 -3.885 -13.016 1 78.5 73 ASN A O 1
ATOM 574 N N . ILE A 1 74 ? -12.328 -5.289 -12.609 1 74.94 74 ILE A N 1
ATOM 575 C CA . ILE A 1 74 ? -11.32 -4.234 -12.562 1 74.94 74 ILE A CA 1
ATOM 576 C C . ILE A 1 74 ? -11.172 -3.594 -13.938 1 74.94 74 ILE A C 1
ATOM 578 O O . ILE A 1 74 ? -11.055 -2.373 -14.055 1 74.94 74 ILE A O 1
ATOM 582 N N . GLU A 1 75 ? -11.094 -4.398 -14.891 1 72.44 75 GLU A N 1
ATOM 583 C CA . GLU A 1 75 ? -10.992 -3.898 -16.25 1 72.44 75 GLU A CA 1
ATOM 584 C C . GLU A 1 75 ? -12.18 -2.996 -16.594 1 72.44 75 GLU A C 1
ATOM 586 O O . GLU A 1 75 ? -12.016 -1.976 -17.266 1 72.44 75 GLU A O 1
ATOM 591 N N . ARG A 1 76 ? -13.258 -3.418 -16.031 1 71.38 76 ARG A N 1
ATOM 592 C CA . ARG A 1 76 ? -14.461 -2.639 -16.312 1 71.38 76 ARG A CA 1
ATOM 593 C C . ARG A 1 76 ? -14.398 -1.273 -15.641 1 71.38 76 ARG A C 1
ATOM 595 O O . ARG A 1 76 ? -14.922 -0.289 -16.172 1 71.38 76 ARG A O 1
ATOM 602 N N . ARG A 1 77 ? -13.727 -1.249 -14.562 1 66 77 ARG A N 1
ATOM 603 C CA . ARG A 1 77 ? -13.703 -0.002 -13.805 1 66 77 ARG A CA 1
ATOM 604 C C . ARG A 1 77 ? -12.578 0.907 -14.273 1 66 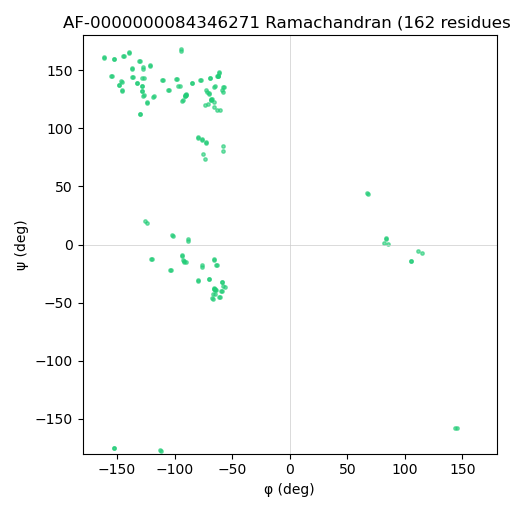77 ARG A C 1
ATOM 606 O O . ARG A 1 77 ? -12.484 2.062 -13.852 1 66 77 ARG A O 1
ATOM 613 N N . GLY A 1 78 ? -11.82 0.585 -15.25 1 59.31 78 GLY A N 1
ATOM 614 C CA . GLY A 1 78 ? -10.727 1.393 -15.766 1 59.31 78 GLY A CA 1
ATOM 615 C C . GLY A 1 78 ? -9.43 1.184 -15.008 1 59.31 78 GLY A C 1
ATOM 616 O O . GLY A 1 78 ? -8.516 2.012 -15.086 1 59.31 78 GLY A O 1
ATOM 617 N N . GLY A 1 79 ? -9.422 0.387 -14.086 1 54.03 79 GLY A N 1
ATOM 618 C CA . GLY A 1 79 ? -8.164 0.085 -13.422 1 54.03 79 GLY A CA 1
ATOM 619 C C . GLY A 1 79 ? -7.172 -0.625 -14.32 1 54.03 79 GLY A C 1
ATOM 620 O O . GLY A 1 79 ? -7.562 -1.28 -15.289 1 54.03 79 GLY A O 1
ATOM 621 N N . ILE A 1 80 ? -6.039 -0.021 -14.57 1 48.12 80 ILE A N 1
ATOM 622 C CA . ILE A 1 80 ? -5.09 -0.366 -15.625 1 48.12 80 ILE A CA 1
ATOM 623 C C . ILE A 1 80 ? -4.648 -1.818 -15.461 1 48.12 80 ILE A C 1
ATOM 625 O O . ILE A 1 80 ? -4.145 -2.209 -14.406 1 48.12 80 ILE A O 1
ATOM 629 N N . VAL A 1 81 ? -5.238 -2.807 -15.883 1 47.06 81 VAL A N 1
ATOM 630 C CA . VAL A 1 81 ? -4.645 -4.125 -16.078 1 47.06 81 VAL A CA 1
ATOM 631 C C . VAL A 1 81 ? -3.76 -4.117 -17.328 1 47.06 81 VAL A C 1
ATOM 633 O O . VAL A 1 81 ? -4.234 -3.838 -18.422 1 47.06 81 VAL A O 1
ATOM 636 N N . ASN A 1 82 ? -2.629 -3.568 -17.156 1 39.91 82 ASN A N 1
ATOM 637 C CA . ASN A 1 82 ? -1.881 -3.539 -18.406 1 39.91 82 ASN A CA 1
ATOM 638 C C . ASN A 1 82 ? -1.578 -4.949 -18.906 1 39.91 82 ASN A C 1
ATOM 640 O O . ASN A 1 82 ? -1.121 -5.801 -18.141 1 39.91 82 ASN A O 1
ATOM 644 N N . ASP A 1 83 ? -2.139 -5.188 -20 1 39.03 83 ASP A N 1
ATOM 645 C CA . ASP A 1 83 ? -1.665 -6.281 -20.844 1 39.03 83 ASP A CA 1
ATOM 646 C C . ASP A 1 83 ? -0.171 -6.145 -21.125 1 39.03 83 ASP A C 1
ATOM 648 O O . ASP A 1 83 ? 0.338 -5.035 -21.281 1 39.03 83 ASP A O 1
ATOM 652 N N . MET B 1 1 ? 3.826 5.621 16.656 1 87.69 1 MET B N 1
ATOM 653 C CA . MET B 1 1 ? 2.479 5.457 16.125 1 87.69 1 MET B CA 1
ATOM 654 C C . MET B 1 1 ? 1.48 5.172 17.234 1 87.69 1 MET B C 1
ATOM 656 O O . MET B 1 1 ? 1.742 4.34 18.109 1 87.69 1 MET B O 1
ATOM 660 N N . LYS B 1 2 ? 0.342 5.828 17.172 1 90.38 2 LYS B N 1
ATOM 661 C CA . LYS B 1 2 ? -0.697 5.625 18.172 1 90.38 2 LYS B CA 1
ATOM 662 C C . LYS B 1 2 ? -1.49 4.352 17.891 1 90.38 2 LYS B C 1
ATOM 664 O O . LYS B 1 2 ? -1.925 3.666 18.828 1 90.38 2 LYS B O 1
ATOM 669 N N . TYR B 1 3 ? -1.645 3.928 16.625 1 92.56 3 TYR B N 1
ATOM 670 C CA . TYR B 1 3 ? -2.545 2.844 16.25 1 92.56 3 TYR B CA 1
ATOM 671 C C . TYR B 1 3 ? -1.807 1.767 15.461 1 92.56 3 TYR B C 1
ATOM 673 O O . TYR B 1 3 ? -2.426 0.988 14.734 1 92.56 3 TYR B O 1
ATOM 681 N N . GLY B 1 4 ? -0.544 1.741 15.586 1 92.62 4 GLY B N 1
ATOM 682 C CA . GLY B 1 4 ? 0.265 0.801 14.828 1 92.62 4 GLY B CA 1
ATOM 683 C C . GLY B 1 4 ? -0.019 -0.647 15.172 1 92.62 4 GLY B C 1
ATOM 684 O O . GLY B 1 4 ? 0.282 -1.551 14.391 1 92.62 4 GLY B O 1
ATOM 685 N N . ASP B 1 5 ? -0.644 -0.886 16.312 1 93.94 5 ASP B N 1
ATOM 686 C CA . ASP B 1 5 ? -0.876 -2.25 16.781 1 93.94 5 ASP B CA 1
ATOM 687 C C . ASP B 1 5 ? -2.238 -2.764 16.312 1 93.94 5 ASP B C 1
ATOM 689 O O . ASP B 1 5 ? -2.531 -3.955 16.438 1 93.94 5 ASP B O 1
ATOM 693 N N . LYS B 1 6 ? -3.051 -1.915 15.883 1 95.62 6 LYS B N 1
ATOM 694 C CA . LYS B 1 6 ? -4.344 -2.316 15.336 1 95.62 6 LYS B CA 1
ATOM 695 C C . LYS B 1 6 ? -4.207 -2.807 13.898 1 95.62 6 LYS B C 1
ATOM 697 O O . LYS B 1 6 ? -4.359 -2.025 12.953 1 95.62 6 LYS B O 1
ATOM 702 N N . ILE B 1 7 ? -4.027 -4.086 13.773 1 97.56 7 ILE B N 1
ATOM 703 C CA . ILE B 1 7 ? -3.703 -4.707 12.492 1 97.56 7 ILE B CA 1
ATOM 704 C C . ILE B 1 7 ? -4.977 -5.246 11.844 1 97.56 7 ILE B C 1
ATOM 706 O O . ILE B 1 7 ? -5.828 -5.824 12.516 1 97.56 7 ILE B O 1
ATOM 710 N N . ILE B 1 8 ? -5.023 -4.961 10.539 1 97.5 8 ILE B N 1
ATOM 711 C CA . ILE B 1 8 ? -6.121 -5.496 9.75 1 97.5 8 ILE B CA 1
ATOM 712 C C . ILE B 1 8 ? -5.57 -6.363 8.617 1 97.5 8 ILE B C 1
ATOM 714 O O . ILE B 1 8 ? -4.438 -6.16 8.172 1 97.5 8 ILE B O 1
ATOM 718 N N . LYS B 1 9 ? -6.434 -7.297 8.227 1 98.06 9 LYS B N 1
ATOM 719 C CA . LYS B 1 9 ? -6.09 -8.125 7.074 1 98.06 9 LYS B CA 1
ATOM 720 C C . LYS B 1 9 ? -6.582 -7.492 5.773 1 98.06 9 LYS B C 1
ATOM 722 O O . LYS B 1 9 ? -7.75 -7.125 5.66 1 98.06 9 LYS B O 1
ATOM 727 N N . MET B 1 10 ? -5.695 -7.371 4.797 1 98.06 10 MET B N 1
ATOM 728 C CA . MET B 1 10 ? -6.008 -6.895 3.451 1 98.06 10 MET B CA 1
ATOM 729 C C . MET B 1 10 ? -5.898 -8.023 2.434 1 98.06 10 MET B C 1
ATOM 731 O O . MET B 1 10 ? -5.02 -8.875 2.539 1 98.06 10 MET B O 1
ATOM 735 N N . GLU B 1 11 ? -6.844 -7.957 1.514 1 97.25 11 GLU B N 1
ATOM 736 C CA . GLU B 1 11 ? -6.785 -8.859 0.368 1 97.25 11 GLU B CA 1
ATOM 737 C C . GLU B 1 11 ? -6.863 -8.086 -0.947 1 97.25 11 GLU B C 1
ATOM 739 O O . GLU B 1 11 ? -7.516 -7.043 -1.021 1 97.25 11 GLU B O 1
ATOM 744 N N . GLY B 1 12 ? -6.098 -8.602 -1.939 1 96 12 GLY B N 1
ATOM 745 C CA . GLY B 1 12 ? -6.078 -7.973 -3.252 1 96 12 GLY B CA 1
ATOM 746 C C . GLY B 1 12 ? -5.754 -8.945 -4.371 1 96 12 GLY B C 1
ATOM 747 O O . GLY B 1 12 ? -5.723 -10.156 -4.156 1 96 12 GLY B O 1
ATOM 748 N N . ILE B 1 13 ? -5.645 -8.336 -5.535 1 95.56 13 ILE B N 1
ATOM 749 C CA . ILE B 1 13 ? -5.328 -9.07 -6.754 1 95.56 13 ILE B CA 1
ATOM 750 C C . ILE B 1 13 ? -4.145 -8.414 -7.461 1 95.56 13 ILE B C 1
ATOM 752 O O . ILE B 1 13 ? -4.078 -7.188 -7.559 1 95.56 13 ILE B O 1
ATOM 756 N N . ILE B 1 14 ? -3.236 -9.266 -7.926 1 96.31 14 ILE B N 1
ATOM 757 C CA . ILE B 1 14 ? -2.158 -8.727 -8.75 1 96.31 14 ILE B CA 1
ATOM 758 C C . ILE B 1 14 ? -2.719 -8.242 -10.086 1 96.31 14 ILE B C 1
ATOM 760 O O . ILE B 1 14 ? -3.346 -9.016 -10.812 1 96.31 14 ILE B O 1
ATOM 764 N N . VAL B 1 15 ? -2.461 -7 -10.414 1 95.31 15 VAL B N 1
ATOM 765 C CA . VAL B 1 15 ? -3.049 -6.453 -11.633 1 95.31 15 VAL B CA 1
ATOM 766 C C . VAL B 1 15 ? -1.94 -6.008 -12.586 1 95.31 15 VAL B C 1
ATOM 768 O O . VAL B 1 15 ? -2.193 -5.746 -13.766 1 95.31 15 VAL B O 1
ATOM 771 N N . LYS B 1 16 ? -0.728 -5.934 -12.102 1 95.75 16 LYS B N 1
ATOM 772 C CA . LYS B 1 16 ? 0.417 -5.512 -12.906 1 95.75 16 LYS B CA 1
ATOM 773 C C . LYS B 1 16 ? 1.696 -6.203 -12.438 1 95.75 16 LYS B C 1
ATOM 775 O O . LYS B 1 16 ? 1.928 -6.348 -11.242 1 95.75 16 LYS B O 1
ATOM 780 N N . ILE B 1 17 ? 2.494 -6.645 -13.383 1 96.5 17 ILE B N 1
ATOM 781 C CA . ILE B 1 17 ? 3.838 -7.164 -13.148 1 96.5 17 ILE B CA 1
ATOM 782 C C . ILE B 1 17 ? 4.824 -6.488 -14.094 1 96.5 17 ILE B C 1
ATOM 784 O O . ILE B 1 17 ? 4.672 -6.562 -15.32 1 96.5 17 ILE B O 1
ATOM 788 N N . SER B 1 18 ? 5.66 -5.738 -13.602 1 94.81 18 SER B N 1
ATOM 789 C CA . SER B 1 18 ? 6.715 -5.094 -14.375 1 94.81 18 SER B CA 1
ATOM 790 C C . SER B 1 18 ? 8.086 -5.633 -13.992 1 94.81 18 SER B C 1
ATOM 792 O O . SER B 1 18 ? 8.195 -6.582 -13.211 1 94.81 18 SER B O 1
ATOM 794 N N . ASP B 1 19 ? 9.109 -4.961 -14.68 1 91.75 19 ASP B N 1
ATOM 795 C CA . ASP B 1 19 ? 10.469 -5.34 -14.328 1 91.75 19 ASP B CA 1
ATOM 796 C C . ASP B 1 19 ? 10.852 -4.812 -12.945 1 91.75 19 ASP B C 1
ATOM 798 O O . ASP B 1 19 ? 11.094 -3.617 -12.773 1 91.75 19 ASP B O 1
ATOM 802 N N . GLY B 1 20 ? 10.539 -5.633 -11.953 1 94.38 20 GLY B N 1
ATOM 803 C CA . GLY B 1 20 ? 11.031 -5.324 -10.617 1 94.38 20 GLY B CA 1
ATOM 804 C C . GLY B 1 20 ? 9.938 -4.922 -9.656 1 94.38 20 GLY B C 1
ATOM 805 O O . GLY B 1 20 ? 10.203 -4.641 -8.484 1 94.38 20 GLY B O 1
ATOM 806 N N . SER B 1 21 ? 8.695 -4.797 -10.188 1 97.12 21 SER B N 1
ATOM 807 C CA . SER B 1 21 ? 7.641 -4.383 -9.266 1 97.12 21 SER B CA 1
ATOM 808 C C . SER B 1 21 ? 6.344 -5.145 -9.523 1 97.12 21 SER B C 1
ATOM 810 O O . SER B 1 21 ? 6.188 -5.766 -10.578 1 97.12 21 SER B O 1
ATOM 812 N N . VAL B 1 22 ? 5.414 -5.09 -8.578 1 97.69 22 VAL B N 1
ATOM 813 C CA . VAL B 1 22 ? 4.074 -5.66 -8.68 1 97.69 22 VAL B CA 1
ATOM 814 C C . VAL B 1 22 ? 3.037 -4.633 -8.227 1 97.69 22 VAL B C 1
ATOM 816 O O . VAL B 1 22 ? 3.266 -3.889 -7.273 1 97.69 22 VAL B O 1
ATOM 819 N N . GLY B 1 23 ? 1.965 -4.57 -8.922 1 97.38 23 GLY B N 1
ATOM 820 C CA . GLY B 1 23 ? 0.792 -3.793 -8.547 1 97.38 23 GLY B CA 1
ATOM 821 C C . GLY B 1 23 ? -0.353 -4.648 -8.039 1 97.38 23 GLY B C 1
ATOM 822 O O . GLY B 1 23 ? -0.693 -5.664 -8.648 1 97.38 23 GLY B O 1
ATOM 823 N N . ILE B 1 24 ? -0.97 -4.27 -6.918 1 97.25 24 ILE B N 1
ATOM 824 C CA . ILE B 1 24 ? -2.037 -5.016 -6.262 1 97.25 24 ILE B CA 1
ATOM 825 C C . ILE B 1 24 ? -3.264 -4.121 -6.094 1 97.25 24 ILE B C 1
ATOM 827 O O . ILE B 1 24 ? -3.174 -3.035 -5.516 1 97.25 24 ILE B O 1
ATOM 831 N N . ASP B 1 25 ? -4.336 -4.512 -6.609 1 96.62 25 ASP B N 1
ATOM 832 C CA . ASP B 1 25 ? -5.621 -3.871 -6.348 1 96.62 25 ASP B CA 1
ATOM 833 C C . ASP B 1 25 ? -6.328 -4.523 -5.16 1 96.62 25 ASP B C 1
ATOM 835 O O . ASP B 1 25 ? -6.449 -5.75 -5.102 1 96.62 25 ASP B O 1
ATOM 839 N N . PHE B 1 26 ? -6.723 -3.742 -4.266 1 96.62 26 PHE B N 1
ATOM 840 C CA . PHE B 1 26 ? -7.379 -4.285 -3.084 1 96.62 26 PHE B CA 1
ATOM 841 C C . PHE B 1 26 ? -8.828 -4.652 -3.389 1 96.62 26 PHE B C 1
ATOM 843 O O . PHE B 1 26 ? -9.523 -3.912 -4.086 1 96.62 26 PHE B O 1
ATOM 850 N N . LYS B 1 27 ? -9.266 -5.695 -2.861 1 93.31 27 LYS B N 1
ATOM 851 C CA . LYS B 1 27 ? -10.68 -6.043 -2.926 1 93.31 27 LYS B CA 1
ATOM 852 C C . LYS B 1 27 ? -11.539 -4.996 -2.223 1 93.31 27 LYS B C 1
ATOM 854 O O . LYS B 1 27 ? -11.102 -4.371 -1.256 1 93.31 27 LYS B O 1
ATOM 859 N N . GLY B 1 28 ? -12.781 -4.773 -2.816 1 92.38 28 GLY B N 1
ATOM 860 C CA . GLY B 1 28 ? -13.68 -3.811 -2.197 1 92.38 28 GLY B CA 1
ATOM 861 C C . GLY B 1 28 ? -13.391 -2.379 -2.607 1 92.38 28 GLY B C 1
ATOM 862 O O . GLY B 1 28 ? -13.859 -1.438 -1.962 1 92.38 28 GLY B O 1
ATOM 863 N N . ARG B 1 29 ? -12.57 -2.199 -3.441 1 90.94 29 ARG B N 1
ATOM 864 C CA . ARG B 1 29 ? -12.211 -0.88 -3.949 1 90.94 29 ARG B CA 1
ATOM 865 C C . ARG B 1 29 ? -11.531 -0.044 -2.869 1 90.94 29 ARG B C 1
ATOM 867 O O . ARG B 1 29 ? -11.82 1.144 -2.719 1 90.94 29 ARG B O 1
ATOM 874 N N . LEU B 1 30 ? -10.625 -0.701 -2.18 1 94.69 30 LEU B N 1
ATOM 875 C CA . LEU B 1 30 ? -10.008 -0.042 -1.035 1 94.69 30 LEU B CA 1
ATOM 876 C C . LEU B 1 30 ? -8.727 0.673 -1.448 1 94.69 30 LEU B C 1
ATOM 878 O O . LEU B 1 30 ? -8.172 1.458 -0.676 1 94.69 30 LEU B O 1
ATOM 882 N N . GLY B 1 31 ? -8.289 0.326 -2.658 1 95.5 31 GLY B N 1
ATOM 883 C CA . GLY B 1 31 ? -7.102 1.057 -3.062 1 95.5 31 GLY B CA 1
ATOM 884 C C . GLY B 1 31 ? -6.121 0.211 -3.855 1 95.5 31 GLY B C 1
ATOM 885 O O . GLY B 1 31 ? -6.523 -0.722 -4.555 1 95.5 31 GLY B O 1
ATOM 886 N N . TYR B 1 32 ? -4.914 0.629 -3.848 1 97.44 32 TYR B N 1
ATOM 887 C CA . TYR B 1 32 ? -3.867 0.074 -4.699 1 97.44 32 TYR B CA 1
ATOM 888 C C . TYR B 1 32 ? -2.516 0.107 -3.996 1 97.44 32 TYR B C 1
ATOM 890 O O . TYR B 1 32 ? -2.201 1.066 -3.289 1 97.44 32 TYR B O 1
ATOM 898 N N . LEU B 1 33 ? -1.733 -0.933 -4.16 1 98.38 33 LEU B N 1
ATOM 899 C CA . LEU B 1 33 ? -0.38 -1.044 -3.627 1 98.38 33 LEU B CA 1
ATOM 900 C C . LEU B 1 33 ? 0.609 -1.417 -4.727 1 98.38 33 LEU B C 1
ATOM 902 O O . LEU B 1 33 ? 0.364 -2.348 -5.5 1 98.38 33 LEU B O 1
ATOM 906 N N . SER B 1 34 ? 1.633 -0.703 -4.859 1 98.12 34 SER B N 1
ATOM 907 C CA . SER B 1 34 ? 2.771 -1.047 -5.707 1 98.12 34 SER B CA 1
ATOM 908 C C . SER B 1 34 ? 4.043 -1.208 -4.883 1 98.12 34 SER B C 1
ATOM 910 O O . SER B 1 34 ? 4.402 -0.32 -4.105 1 98.12 34 SER B O 1
ATOM 912 N N . ILE B 1 35 ? 4.734 -2.305 -5.035 1 98.25 35 ILE B N 1
ATOM 913 C CA . ILE B 1 35 ? 5.93 -2.604 -4.254 1 98.25 35 ILE B CA 1
ATOM 914 C C . ILE B 1 35 ? 6.938 -3.363 -5.117 1 98.25 35 ILE B C 1
ATOM 916 O O . ILE B 1 35 ? 6.566 -3.963 -6.129 1 98.25 35 ILE B O 1
ATOM 920 N N . PRO B 1 36 ? 8.188 -3.395 -4.707 1 97.75 36 PRO B N 1
ATOM 921 C CA . PRO B 1 36 ? 9.156 -4.262 -5.383 1 97.75 36 PRO B CA 1
ATOM 922 C C . PRO B 1 36 ? 8.789 -5.742 -5.289 1 97.75 36 PRO B C 1
ATOM 924 O O . PRO B 1 36 ? 8.258 -6.188 -4.27 1 97.75 36 PRO B O 1
ATOM 927 N N . MET B 1 37 ? 9.164 -6.418 -6.316 1 96.56 37 MET B N 1
ATOM 928 C CA . MET B 1 37 ? 8.883 -7.852 -6.371 1 96.56 37 MET B CA 1
ATOM 929 C C . MET B 1 37 ? 9.523 -8.578 -5.195 1 96.56 37 MET B C 1
ATOM 931 O O . MET B 1 37 ? 8.977 -9.555 -4.684 1 96.56 37 MET B O 1
ATOM 935 N N . ARG B 1 38 ? 10.672 -8.102 -4.703 1 95.88 38 ARG B N 1
ATOM 936 C CA . ARG B 1 38 ? 11.414 -8.734 -3.617 1 95.88 38 ARG B CA 1
ATOM 937 C C . ARG B 1 38 ? 10.625 -8.672 -2.311 1 95.88 38 ARG B C 1
ATOM 939 O O . ARG B 1 38 ? 10.984 -9.344 -1.337 1 95.88 38 ARG B O 1
ATOM 946 N N . MET B 1 39 ? 9.586 -7.875 -2.248 1 97.38 39 MET B N 1
ATOM 947 C CA . MET B 1 39 ? 8.773 -7.789 -1.04 1 97.38 39 MET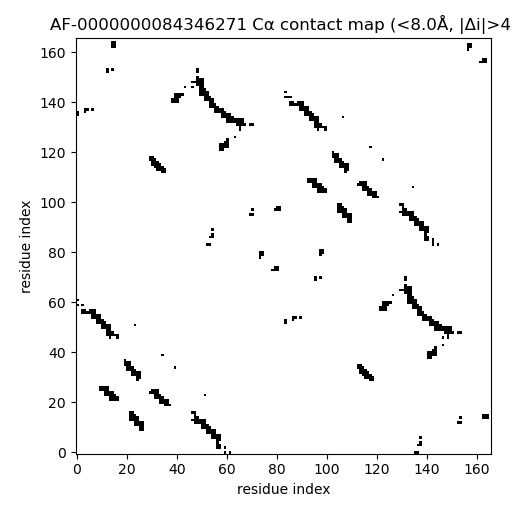 B CA 1
ATOM 948 C C . MET B 1 39 ? 7.586 -8.742 -1.114 1 97.38 39 MET B C 1
ATOM 950 O O . MET B 1 39 ? 6.84 -8.891 -0.145 1 97.38 39 MET B O 1
ATOM 954 N N . LEU B 1 40 ? 7.305 -9.367 -2.223 1 97.56 40 LEU B N 1
ATOM 955 C CA . LEU B 1 40 ? 6.195 -10.297 -2.393 1 97.56 40 LEU B CA 1
ATOM 956 C C . LEU B 1 40 ? 6.629 -11.727 -2.092 1 97.56 40 LEU B C 1
ATOM 958 O O . LEU B 1 40 ? 7.602 -12.219 -2.67 1 97.56 40 LEU B O 1
ATOM 962 N N . ILE B 1 41 ? 5.871 -12.359 -1.217 1 97.81 41 ILE B N 1
ATOM 963 C CA . ILE B 1 41 ? 6.145 -13.758 -0.891 1 97.81 41 ILE B CA 1
ATOM 964 C C . ILE B 1 41 ? 5.309 -14.664 -1.782 1 97.81 41 ILE B C 1
ATOM 966 O O . ILE B 1 41 ? 4.078 -14.57 -1.798 1 97.81 41 ILE B O 1
ATOM 970 N N . THR B 1 42 ? 5.895 -15.547 -2.479 1 96.19 42 THR B N 1
ATOM 971 C CA . THR B 1 42 ? 5.195 -16.484 -3.346 1 96.19 42 THR B CA 1
ATOM 972 C C . THR B 1 42 ? 6.02 -17.75 -3.549 1 96.19 42 THR B C 1
ATOM 974 O O . THR B 1 42 ? 7.25 -17.688 -3.602 1 96.19 42 THR B O 1
ATOM 977 N N . ASP B 1 43 ? 5.246 -18.844 -3.637 1 93.81 43 ASP B N 1
ATOM 978 C CA . ASP B 1 43 ? 5.848 -20.125 -3.967 1 93.81 43 ASP B CA 1
ATOM 979 C C . ASP B 1 43 ? 5.609 -20.484 -5.434 1 93.81 43 ASP B C 1
ATOM 981 O O . ASP B 1 43 ? 5.934 -21.594 -5.867 1 93.81 43 ASP B O 1
ATOM 985 N N . TYR B 1 44 ? 5.082 -19.656 -6.266 1 91.44 44 TYR B N 1
ATOM 986 C CA . TYR B 1 44 ? 4.652 -19.922 -7.629 1 91.44 44 TYR B CA 1
ATOM 987 C C . TYR B 1 44 ? 5.199 -18.891 -8.602 1 91.44 44 TYR B C 1
ATOM 989 O O . TYR B 1 44 ? 5.594 -17.797 -8.188 1 91.44 44 TYR B O 1
ATOM 997 N N . PRO B 1 45 ? 5.25 -19.312 -9.938 1 93.12 45 PRO B N 1
ATOM 998 C CA . PRO B 1 45 ? 5.469 -18.234 -10.906 1 93.12 45 PRO B CA 1
ATOM 999 C C . PRO B 1 45 ? 4.395 -17.156 -10.844 1 93.12 45 PRO B C 1
ATOM 1001 O O . PRO B 1 45 ? 3.205 -17.453 -10.75 1 93.12 45 PRO B O 1
ATOM 1004 N N . LEU B 1 46 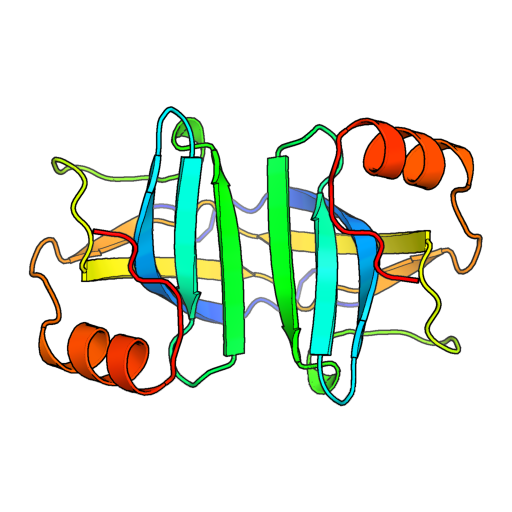? 4.766 -15.969 -10.82 1 93.69 46 LEU B N 1
ATOM 1005 C CA . LEU B 1 46 ? 3.863 -14.836 -10.625 1 93.69 46 LEU B CA 1
ATOM 1006 C C . LEU B 1 46 ? 3.016 -14.602 -11.875 1 93.69 46 LEU B C 1
ATOM 1008 O O . LEU B 1 46 ? 3.535 -14.586 -12.992 1 93.69 46 LEU B O 1
ATOM 1012 N N . LYS B 1 47 ? 1.736 -14.438 -11.68 1 93.5 47 LYS B N 1
ATOM 1013 C CA . LYS B 1 47 ? 0.805 -14.133 -12.758 1 93.5 47 LYS B CA 1
ATOM 1014 C C . LYS B 1 47 ? -0.186 -13.047 -12.344 1 93.5 47 LYS B C 1
ATOM 1016 O O . LYS B 1 47 ? -0.631 -13.016 -11.195 1 93.5 47 LYS B O 1
ATOM 1021 N N . VAL B 1 48 ? -0.521 -12.227 -13.305 1 94.25 48 VAL B N 1
ATOM 1022 C CA . VAL B 1 48 ? -1.642 -11.312 -13.109 1 94.25 48 VAL B CA 1
ATOM 1023 C C . VAL B 1 48 ? -2.904 -12.109 -12.781 1 94.25 48 VAL B C 1
ATOM 1025 O O . VAL B 1 48 ? -3.17 -13.148 -13.391 1 94.25 48 VAL B O 1
ATOM 1028 N N . GLY B 1 49 ? -3.65 -11.656 -11.797 1 93.81 49 GLY B N 1
ATOM 1029 C CA . GLY B 1 49 ? -4.891 -12.32 -11.43 1 93.81 49 GLY B CA 1
ATOM 1030 C C . GLY B 1 49 ? -4.773 -13.125 -10.148 1 93.81 49 GLY B C 1
ATOM 1031 O O . GLY B 1 49 ? -5.785 -13.531 -9.57 1 93.81 49 GLY B O 1
ATOM 1032 N N . GLU B 1 50 ? -3.58 -13.398 -9.656 1 95.25 50 GLU B N 1
ATOM 1033 C CA . GLU B 1 50 ? -3.381 -14.141 -8.414 1 95.25 50 GLU B CA 1
ATOM 1034 C C . GLU B 1 50 ? -3.834 -13.328 -7.207 1 95.25 50 GLU B C 1
ATOM 1036 O O . GLU B 1 50 ? -3.643 -12.109 -7.16 1 95.25 50 GLU B O 1
ATOM 1041 N N . GLU B 1 51 ? -4.414 -14.023 -6.227 1 96.12 51 GLU B N 1
ATOM 1042 C CA . GLU B 1 51 ? -4.879 -13.391 -4.992 1 96.12 51 GLU B CA 1
ATOM 1043 C C . GLU B 1 51 ? -3.75 -13.266 -3.977 1 96.12 51 GLU B C 1
ATOM 1045 O O . GLU B 1 51 ? -2.951 -14.195 -3.812 1 96.12 51 GLU B O 1
ATOM 1050 N N . VAL B 1 52 ? -3.721 -12.125 -3.303 1 97.25 52 VAL B N 1
ATOM 1051 C CA . VAL B 1 52 ? -2.699 -11.844 -2.301 1 97.25 52 VAL B CA 1
ATOM 1052 C C . VAL B 1 52 ? -3.363 -11.414 -0.994 1 97.25 52 VAL B C 1
ATOM 1054 O O . VAL B 1 52 ? -4.484 -10.898 -1 1 97.25 52 VAL B O 1
ATOM 1057 N N . ALA B 1 53 ? -2.67 -11.672 0.088 1 97.94 53 ALA B N 1
ATOM 1058 C CA . ALA B 1 53 ? -3.094 -11.188 1.399 1 97.94 53 ALA B CA 1
ATOM 1059 C C . ALA B 1 53 ? -1.906 -10.648 2.193 1 97.94 53 ALA B C 1
ATOM 1061 O O . ALA B 1 53 ? -0.767 -11.07 1.981 1 97.94 53 ALA B O 1
ATOM 1062 N N . PHE B 1 54 ? -2.15 -9.719 3.061 1 98.44 54 PHE B N 1
ATOM 1063 C CA . PHE B 1 54 ? -1.162 -9.172 3.982 1 98.44 54 PHE B CA 1
ATOM 1064 C C . PHE B 1 54 ? -1.844 -8.461 5.145 1 98.44 54 PHE B C 1
ATOM 1066 O O . PHE B 1 54 ? -3.025 -8.117 5.062 1 98.44 54 PHE B O 1
ATOM 1073 N N . ASN B 1 55 ? -1.136 -8.258 6.211 1 98.5 55 ASN B N 1
ATOM 1074 C CA . ASN B 1 55 ? -1.599 -7.484 7.359 1 98.5 55 ASN B CA 1
ATOM 1075 C C . ASN B 1 55 ? -1.049 -6.062 7.328 1 98.5 55 ASN B C 1
ATOM 1077 O O . ASN B 1 55 ? 0.096 -5.84 6.93 1 98.5 55 ASN B O 1
ATOM 1081 N N . MET B 1 56 ? -1.906 -5.145 7.758 1 98.31 56 MET B N 1
ATOM 1082 C CA . MET B 1 56 ? -1.409 -3.777 7.887 1 98.31 56 MET B CA 1
ATOM 1083 C C . MET B 1 56 ? -2.186 -3.016 8.953 1 98.31 56 MET B C 1
ATOM 1085 O O . MET B 1 56 ? -3.295 -3.408 9.32 1 98.31 56 MET B O 1
ATOM 1089 N N . SER B 1 57 ? -1.603 -1.997 9.43 1 98.44 57 SER B N 1
ATOM 1090 C CA . SER B 1 57 ? -2.344 -1.021 10.219 1 98.44 57 SER B CA 1
ATOM 1091 C C . SER B 1 57 ? -2.838 0.132 9.352 1 98.44 57 SER B C 1
ATOM 1093 O O . SER B 1 57 ? -2.416 0.276 8.203 1 98.44 57 SER B O 1
ATOM 1095 N N . PHE B 1 58 ? -3.721 0.934 9.906 1 98.19 58 PHE B N 1
ATOM 1096 C CA . PHE B 1 58 ? -4.051 2.184 9.234 1 98.19 58 PHE B CA 1
ATOM 1097 C C . PHE B 1 58 ? -2.846 3.115 9.195 1 98.19 58 PHE B C 1
ATOM 1099 O O . PHE B 1 58 ? -2.131 3.252 10.195 1 98.19 58 PHE B O 1
ATOM 1106 N N . PRO B 1 59 ? -2.564 3.752 8.039 1 98.31 59 PRO B N 1
ATOM 1107 C CA . PRO B 1 59 ? -1.513 4.773 8.031 1 98.31 59 PRO B CA 1
ATOM 1108 C C . PRO B 1 59 ? -1.837 5.961 8.938 1 98.31 59 PRO B C 1
ATOM 1110 O O . PRO B 1 59 ? -2.998 6.367 9.031 1 98.31 59 PRO B O 1
ATOM 1113 N N . GLU B 1 60 ? -0.809 6.473 9.523 1 98.19 60 GLU B N 1
ATOM 1114 C CA . GLU B 1 60 ? -0.951 7.598 10.445 1 98.19 60 GLU B CA 1
ATOM 1115 C C . GLU B 1 60 ? -0 8.734 10.078 1 98.19 60 GLU B C 1
ATOM 1117 O O . GLU B 1 60 ? 1.18 8.5 9.805 1 98.19 60 GLU B O 1
ATOM 1122 N N . VAL B 1 61 ? -0.534 9.953 10.023 1 97.44 61 VAL B N 1
ATOM 1123 C CA . VAL B 1 61 ? 0.334 11.117 9.867 1 97.44 61 VAL B CA 1
ATOM 1124 C C . VAL B 1 61 ? 1.165 11.312 11.133 1 97.44 61 VAL B C 1
ATOM 1126 O O . VAL B 1 61 ? 0.616 11.438 12.234 1 97.44 61 VAL B O 1
ATOM 1129 N N . ILE B 1 62 ? 2.473 11.352 10.945 1 94.81 62 ILE B N 1
ATOM 1130 C CA . ILE B 1 62 ? 3.334 11.383 12.117 1 94.81 62 ILE B CA 1
ATOM 1131 C C . ILE B 1 62 ? 3.867 12.797 12.336 1 94.81 62 ILE B C 1
ATOM 1133 O O . ILE B 1 62 ? 4.367 13.117 13.414 1 94.81 62 ILE B O 1
ATOM 1137 N N . SER B 1 63 ? 3.879 13.602 11.289 1 88.31 63 SER B N 1
ATOM 1138 C CA . SER B 1 63 ? 4.332 14.984 11.383 1 88.31 63 SER B CA 1
ATOM 1139 C C . SER B 1 63 ? 3.551 15.891 10.438 1 88.31 63 SER B C 1
ATOM 1141 O O . SER B 1 63 ? 3.391 15.578 9.258 1 88.31 63 SER B O 1
ATOM 1143 N N . PRO B 1 64 ? 3.105 17.016 10.961 1 85.75 64 PRO B N 1
ATOM 1144 C CA . PRO B 1 64 ? 2.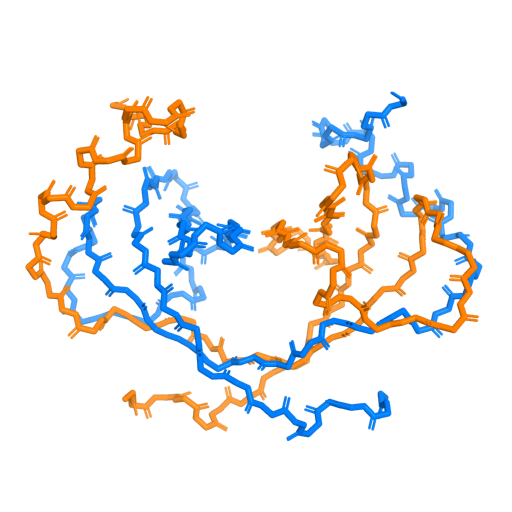398 17.953 10.086 1 85.75 64 PRO B CA 1
ATOM 1145 C C . PRO B 1 64 ? 3.34 18.734 9.172 1 85.75 64 PRO B C 1
ATOM 1147 O O . PRO B 1 64 ? 2.891 19.375 8.227 1 85.75 64 PRO B O 1
ATOM 1150 N N . ASN B 1 65 ? 4.617 18.719 9.578 1 85.94 65 ASN B N 1
ATOM 1151 C CA . ASN B 1 65 ? 5.582 19.469 8.773 1 85.94 65 ASN B CA 1
ATOM 1152 C C . ASN B 1 65 ? 5.816 18.812 7.422 1 85.94 65 ASN B C 1
ATOM 1154 O O . ASN B 1 65 ? 5.992 17.594 7.34 1 85.94 65 ASN B O 1
ATOM 1158 N N . VAL B 1 66 ? 5.711 19.672 6.422 1 80.81 66 VAL B N 1
ATOM 1159 C CA . VAL B 1 66 ? 5.945 19.203 5.059 1 80.81 66 VAL B CA 1
ATOM 1160 C C . VAL B 1 66 ? 7.438 18.969 4.844 1 80.81 66 VAL B C 1
ATOM 1162 O O . VAL B 1 66 ? 8.266 19.812 5.18 1 80.81 66 VAL B O 1
ATOM 1165 N N . ASN B 1 67 ? 7.754 17.75 4.523 1 79.81 67 ASN B N 1
ATOM 1166 C CA . ASN B 1 67 ? 9.133 17.469 4.121 1 79.81 67 ASN B CA 1
ATOM 1167 C C . ASN B 1 67 ? 9.406 17.953 2.701 1 79.81 67 ASN B C 1
ATOM 1169 O O . ASN B 1 67 ? 9.258 17.188 1.743 1 79.81 67 ASN B O 1
ATOM 1173 N N . GLU B 1 68 ? 9.828 19.141 2.559 1 75.94 68 GLU B N 1
ATOM 1174 C CA . GLU B 1 68 ? 10.016 19.781 1.261 1 75.94 68 GLU B CA 1
ATOM 1175 C C . GLU B 1 68 ? 11.086 19.078 0.44 1 75.94 68 GLU B C 1
ATOM 1177 O O . GLU B 1 68 ? 10.977 18.969 -0.784 1 75.94 68 GLU B O 1
ATOM 1182 N N . LYS B 1 69 ? 12.125 18.672 1.135 1 76.69 69 LYS B N 1
ATOM 1183 C CA . LYS B 1 69 ? 13.227 18.016 0.438 1 76.69 69 LYS B CA 1
ATOM 1184 C C . LYS B 1 69 ? 12.75 16.734 -0.244 1 76.69 69 LYS B C 1
ATOM 1186 O O . LYS B 1 69 ? 13.055 16.5 -1.415 1 76.69 69 LYS B O 1
ATOM 1191 N N . TYR B 1 70 ? 12.039 16 0.414 1 76.25 70 TYR B N 1
ATOM 1192 C CA . TYR B 1 70 ? 11.547 14.75 -0.135 1 76.25 70 TYR B CA 1
ATOM 1193 C C . TYR B 1 70 ? 10.602 15 -1.303 1 76.25 70 TYR B C 1
ATOM 1195 O O . TYR B 1 70 ? 10.672 14.312 -2.326 1 76.25 70 TYR B O 1
ATOM 1203 N N . LEU B 1 71 ? 9.758 15.945 -1.163 1 78 71 LEU B N 1
ATOM 1204 C CA . LEU B 1 71 ? 8.812 16.281 -2.217 1 78 71 LEU B CA 1
ATOM 1205 C C . LEU B 1 71 ? 9.539 16.672 -3.5 1 78 71 LEU B C 1
ATOM 1207 O O . LEU B 1 71 ? 9.125 16.281 -4.594 1 78 71 LEU B O 1
ATOM 1211 N N . SER B 1 72 ? 10.562 17.375 -3.279 1 78.75 72 SER B N 1
ATOM 1212 C CA . SER B 1 72 ? 11.344 17.812 -4.43 1 78.75 72 SER B CA 1
ATOM 1213 C C . SER B 1 72 ? 11.969 16.625 -5.16 1 78.75 72 SER B C 1
ATOM 1215 O O . SER B 1 72 ? 12.023 16.609 -6.391 1 78.75 72 SER B O 1
ATOM 1217 N N . ASN B 1 73 ? 12.422 15.648 -4.414 1 78 73 ASN B N 1
ATOM 1218 C CA . ASN B 1 73 ? 13.031 14.461 -5.004 1 78 73 ASN B CA 1
ATOM 1219 C C . ASN B 1 73 ? 12.016 13.648 -5.801 1 78 73 ASN B C 1
ATOM 1221 O O . ASN B 1 73 ? 12.328 13.133 -6.875 1 78 73 ASN B O 1
ATOM 1225 N N . ILE B 1 74 ? 10.852 13.586 -5.32 1 74.56 74 ILE B N 1
ATOM 1226 C CA . ILE B 1 74 ? 9.789 12.828 -5.977 1 74.56 74 ILE B CA 1
ATOM 1227 C C . ILE B 1 74 ? 9.43 13.492 -7.301 1 74.56 74 ILE B C 1
ATOM 1229 O O . ILE B 1 74 ? 9.203 12.805 -8.305 1 74.56 74 ILE B O 1
ATOM 1233 N N . GLU B 1 75 ? 9.266 14.727 -7.246 1 71.81 75 GLU B N 1
ATOM 1234 C CA . GLU B 1 75 ? 8.961 15.477 -8.461 1 71.81 75 GLU B CA 1
ATOM 1235 C C . GLU B 1 75 ? 10.031 15.25 -9.531 1 71.81 75 GLU B C 1
ATOM 1237 O O . GLU B 1 75 ? 9.711 15.125 -10.711 1 71.81 75 GLU B O 1
ATOM 1242 N N . ARG B 1 76 ? 11.211 15.148 -9 1 71.38 76 ARG B N 1
ATOM 1243 C CA . ARG B 1 76 ? 12.312 14.961 -9.938 1 71.38 76 ARG B CA 1
ATOM 1244 C C . ARG B 1 76 ? 12.258 13.57 -10.57 1 71.38 76 ARG B C 1
ATOM 1246 O O . ARG B 1 76 ? 12.633 13.391 -11.727 1 71.38 76 ARG B O 1
ATOM 1253 N N . ARG B 1 77 ? 11.727 12.664 -9.812 1 65.19 77 ARG B N 1
ATOM 1254 C CA . ARG B 1 77 ? 11.734 11.289 -10.305 1 65.19 77 ARG B CA 1
ATOM 1255 C C . ARG B 1 77 ? 10.5 11 -11.156 1 65.19 77 ARG B C 1
ATOM 1257 O O . ARG B 1 77 ? 10.406 9.953 -11.789 1 65.19 77 ARG B O 1
ATOM 1264 N N . GLY B 1 78 ? 9.641 11.945 -11.438 1 59.31 78 GLY B N 1
ATOM 1265 C CA . GLY B 1 78 ? 8.438 11.758 -12.234 1 59.31 78 GLY B CA 1
ATOM 1266 C C . GLY B 1 78 ? 7.277 11.188 -11.445 1 59.31 78 GLY B C 1
ATOM 1267 O O . GLY B 1 78 ? 6.324 10.656 -12.023 1 59.31 78 GLY B O 1
ATOM 1268 N N . GLY B 1 79 ? 7.465 10.977 -10.258 1 54.03 79 GLY B N 1
ATOM 1269 C CA . GLY B 1 79 ? 6.324 10.555 -9.461 1 54.03 79 GLY B CA 1
ATOM 1270 C C . GLY B 1 79 ? 5.25 11.625 -9.344 1 54.03 79 GLY B C 1
ATOM 1271 O O . GLY B 1 79 ? 5.523 12.812 -9.516 1 54.03 79 GLY B O 1
ATOM 1272 N N . ILE B 1 80 ? 4.016 11.344 -9.742 1 47.84 80 ILE B N 1
ATOM 1273 C CA . ILE B 1 80 ? 2.936 12.289 -10.016 1 47.84 80 ILE B CA 1
ATOM 1274 C C . ILE B 1 80 ? 2.67 13.133 -8.766 1 47.84 80 ILE B C 1
ATOM 1276 O O . ILE B 1 80 ? 2.389 12.602 -7.695 1 47.84 80 ILE B O 1
ATOM 1280 N N . VAL B 1 81 ? 3.303 14.109 -8.391 1 47.38 81 VAL B N 1
ATOM 1281 C CA . VAL B 1 81 ? 2.801 15.109 -7.457 1 47.38 81 VAL B CA 1
ATOM 1282 C C . VAL B 1 81 ? 1.772 16 -8.156 1 47.38 81 VAL B C 1
ATOM 1284 O O . VAL B 1 81 ? 2.094 16.688 -9.133 1 47.38 81 VAL B O 1
ATOM 1287 N N . ASN B 1 82 ? 0.632 15.461 -8.383 1 39.16 82 ASN B N 1
ATOM 1288 C CA . ASN B 1 82 ? -0.253 16.375 -9.102 1 39.16 82 ASN B CA 1
ATOM 1289 C C . ASN B 1 82 ? -0.518 17.641 -8.305 1 39.16 82 ASN B C 1
ATOM 1291 O O . ASN B 1 82 ? -0.832 17.594 -7.117 1 39.16 82 ASN B O 1
ATOM 1295 N N . ASP B 1 83 ? -0.065 18.672 -8.867 1 38.59 83 ASP B N 1
ATOM 1296 C CA . ASP B 1 83 ? -0.562 20 -8.5 1 38.59 83 ASP B CA 1
ATOM 1297 C C . ASP B 1 83 ? -2.084 20.062 -8.602 1 38.59 83 ASP B C 1
ATOM 1299 O O . ASP B 1 83 ? -2.678 19.453 -9.5 1 38.59 83 ASP B O 1
#

pLDDT: mean 89.12, std 13.88, range [38.59, 98.5]

InterPro domains:
  IPR048108 CBO2463/CBO2479 domain [NF041553] (3-62)

Secondary structure (DSSP, 8-state):
--STT-EEEEEEEEEEE-SSEEEEEEGGG--EEEEEGGG-B-SS---TT-EEEEEEEPPEEEE-S--HHHHHHHHHHT-----/--STT-EEEEEEEEEEE-SSEEEEEETTS--EEEEEGGG-B-SS---TT-EEEEEEEPPEEEE-S--HHHHHHHHHHT-----

Radius of gyration: 15.54 Å; Cα contacts (8 Å, |Δi|>4): 376; chains: 2; bounding box: 28×40×39 Å

Sequence (166 aa):
MKYGDKIIKMEGIIVKISDGSVGIDFKGRLGYLSIPMRMLITDYPLKVGEEVAFNMSFPEVISPNVNEKYLSNIERRGGIVNDMKYGDKIIKMEGIIVKISDGSVGIDFKGRLGYLSIPMRMLITDYPLKVGEEVAFNMSFPEVISPNVNEKYLSNIERRGGIVND